Protein AF-A0AAP6HEE4-F1 (afdb_monomer_lite)

Radius of gyration: 13.55 Å; chains: 1; bounding box: 32×20×33 Å

Sequence (91 aa):
MNKILNILAFDTLYGGLNWGDRLILHGYLSGRGQDFPPTERILKVGACIHRNKWQAPAMKYMKDDVVLYVEDAETQQYLRIDEYVRKYPTH

Organism: Riemerella anatipestifer (NCBI:txid34085)

Secondary structure (DSSP, 8-state):
--HHHHHHHHHHHH----HHHHHHHHHHHTT-GGGSPPPHHHHHHHHHHHHTT--PPPEEE-TTS-EEEEE-TTT--EEEHHHHHHHSS--

pLDDT: mean 87.51, std 8.5, range [55.0, 95.38]

Foldseek 3Di:
DDLLVQLVLCCLQQNQDDPVQNVLSVCVVVVNNPVPDHDPSSVVSSVLCVVVVNDRFDFDADPVRRTQWGQDPVPRDTDGSVRVCVVPVDD

Structure (mmCIF, N/CA/C/O backbone):
data_AF-A0AAP6HEE4-F1
#
_entry.id   AF-A0AAP6HEE4-F1
#
loop_
_atom_site.group_PDB
_atom_site.id
_atom_site.type_symbol
_atom_site.label_atom_id
_atom_site.label_alt_id
_atom_site.label_comp_id
_atom_site.label_asym_id
_atom_site.label_entity_id
_atom_site.label_seq_id
_atom_site.pdbx_PDB_ins_code
_atom_site.Cartn_x
_atom_site.Cartn_y
_atom_site.Cartn_z
_atom_site.occupancy
_atom_site.B_iso_or_equiv
_atom_site.auth_seq_id
_atom_site.auth_comp_id
_atom_site.auth_asym_id
_atom_site.auth_atom_id
_atom_site.pdbx_PDB_model_num
ATOM 1 N N . MET A 1 1 ? 2.057 14.099 1.696 1.00 57.53 1 MET A N 1
ATOM 2 C CA . MET A 1 1 ? 2.677 12.755 1.670 1.00 57.53 1 MET A CA 1
ATOM 3 C C . MET A 1 1 ? 3.347 12.517 0.321 1.00 57.53 1 MET A C 1
ATOM 5 O O . MET A 1 1 ? 2.851 13.032 -0.676 1.00 57.53 1 MET A O 1
ATOM 9 N N . ASN A 1 2 ? 4.473 11.798 0.272 1.00 82.12 2 ASN A N 1
ATOM 10 C CA . ASN A 1 2 ? 5.165 11.471 -0.982 1.00 82.12 2 ASN A CA 1
ATOM 11 C C . ASN A 1 2 ? 4.279 10.543 -1.843 1.00 82.12 2 ASN A C 1
ATOM 13 O O . ASN A 1 2 ? 3.790 9.534 -1.339 1.00 82.12 2 ASN A O 1
ATOM 17 N N . LYS A 1 3 ? 4.076 10.869 -3.131 1.00 86.81 3 LYS A N 1
ATOM 18 C CA . LYS A 1 3 ? 3.234 10.088 -4.063 1.00 86.81 3 LYS A CA 1
ATOM 19 C C . LYS A 1 3 ? 3.626 8.607 -4.116 1.00 86.81 3 LYS A C 1
ATOM 21 O O . LYS A 1 3 ? 2.751 7.754 -4.206 1.00 86.81 3 LYS A O 1
ATOM 26 N N . ILE A 1 4 ? 4.920 8.305 -4.023 1.00 90.94 4 ILE A N 1
ATOM 27 C CA . ILE A 1 4 ? 5.431 6.929 -4.047 1.00 90.94 4 ILE A CA 1
ATOM 28 C C . ILE A 1 4 ? 5.045 6.177 -2.770 1.00 90.94 4 ILE A C 1
ATOM 30 O O . ILE A 1 4 ? 4.599 5.037 -2.846 1.00 90.94 4 ILE A O 1
ATOM 34 N N . LEU A 1 5 ? 5.141 6.832 -1.607 1.00 89.69 5 LEU A N 1
ATOM 35 C CA . LEU A 1 5 ? 4.713 6.242 -0.335 1.00 89.69 5 LEU A CA 1
ATOM 36 C C . LEU A 1 5 ? 3.201 5.978 -0.314 1.00 89.69 5 LEU A C 1
ATOM 38 O O . LEU A 1 5 ? 2.788 4.950 0.206 1.00 89.69 5 LEU A O 1
ATOM 42 N N . ASN A 1 6 ? 2.384 6.838 -0.939 1.00 91.06 6 ASN A N 1
ATOM 43 C CA . ASN A 1 6 ? 0.950 6.563 -1.112 1.00 91.06 6 ASN A CA 1
ATOM 44 C C . ASN A 1 6 ? 0.709 5.299 -1.945 1.00 91.06 6 ASN A C 1
ATOM 46 O O . ASN A 1 6 ? -0.127 4.483 -1.579 1.00 91.06 6 ASN A O 1
ATOM 50 N N . ILE A 1 7 ? 1.429 5.133 -3.057 1.00 93.62 7 ILE A N 1
ATOM 51 C C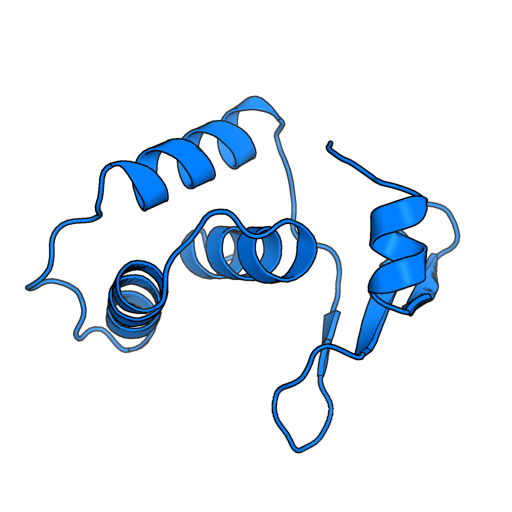A . ILE A 1 7 ? 1.282 3.955 -3.921 1.00 93.62 7 ILE A CA 1
ATOM 52 C C . ILE A 1 7 ? 1.686 2.679 -3.169 1.00 93.62 7 ILE A C 1
ATOM 54 O O . ILE A 1 7 ? 0.961 1.690 -3.226 1.00 93.62 7 ILE A O 1
ATOM 58 N N . LEU A 1 8 ? 2.801 2.712 -2.434 1.00 92.38 8 LEU A N 1
ATOM 59 C CA . LEU A 1 8 ? 3.254 1.575 -1.629 1.00 92.38 8 LEU A CA 1
ATOM 60 C C . LEU A 1 8 ? 2.274 1.243 -0.498 1.00 92.38 8 LEU A C 1
ATOM 62 O O . LEU A 1 8 ? 1.966 0.079 -0.286 1.00 92.38 8 LEU A O 1
ATOM 66 N N . ALA A 1 9 ? 1.737 2.247 0.197 1.00 91.62 9 ALA A N 1
ATOM 67 C CA . ALA A 1 9 ? 0.747 2.019 1.245 1.00 91.62 9 ALA A CA 1
ATOM 68 C C . ALA A 1 9 ? -0.560 1.429 0.693 1.00 91.62 9 ALA A C 1
ATOM 70 O O . ALA A 1 9 ? -1.138 0.538 1.312 1.00 91.62 9 ALA A O 1
ATOM 71 N N . PHE A 1 10 ? -1.005 1.889 -0.481 1.00 92.94 10 PHE A N 1
ATOM 72 C CA . PHE A 1 10 ? -2.170 1.323 -1.161 1.00 92.94 10 PHE A CA 1
ATOM 73 C C . PHE A 1 10 ? -1.942 -0.150 -1.520 1.00 92.94 10 PHE A C 1
ATOM 75 O O . PHE A 1 10 ? -2.791 -0.988 -1.229 1.00 92.94 10 PHE A O 1
ATOM 82 N N . ASP A 1 11 ? -0.779 -0.480 -2.090 1.00 92.75 11 ASP A N 1
ATOM 83 C CA . ASP A 1 11 ? -0.415 -1.865 -2.409 1.00 92.75 11 ASP A CA 1
ATOM 84 C C . ASP A 1 11 ? -0.308 -2.753 -1.162 1.00 92.75 11 ASP A C 1
ATOM 86 O O . ASP A 1 11 ? -0.711 -3.911 -1.194 1.00 92.75 11 ASP A O 1
ATOM 90 N N . THR A 1 12 ? 0.168 -2.225 -0.035 1.00 90.50 12 THR A N 1
ATOM 91 C CA . THR A 1 12 ? 0.198 -2.983 1.222 1.00 90.50 12 THR A CA 1
ATOM 92 C C . THR A 1 12 ? -1.203 -3.371 1.703 1.00 90.50 12 THR A C 1
ATOM 94 O O . THR A 1 12 ? -1.377 -4.459 2.246 1.00 90.50 12 THR A O 1
ATOM 97 N N . LEU A 1 13 ? -2.200 -2.503 1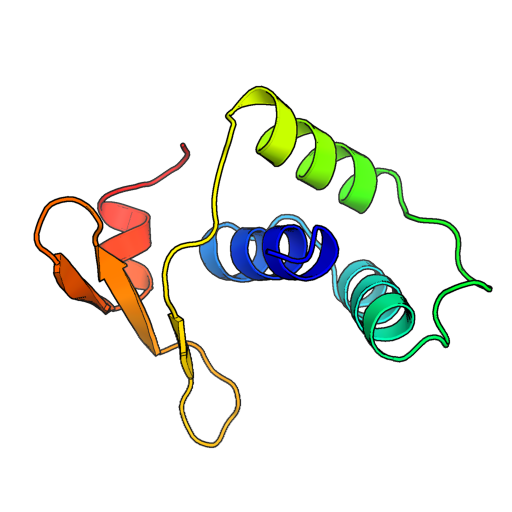.512 1.00 90.75 13 LEU A N 1
ATOM 98 C CA . LEU A 1 13 ? -3.572 -2.739 1.974 1.00 90.75 13 LEU A 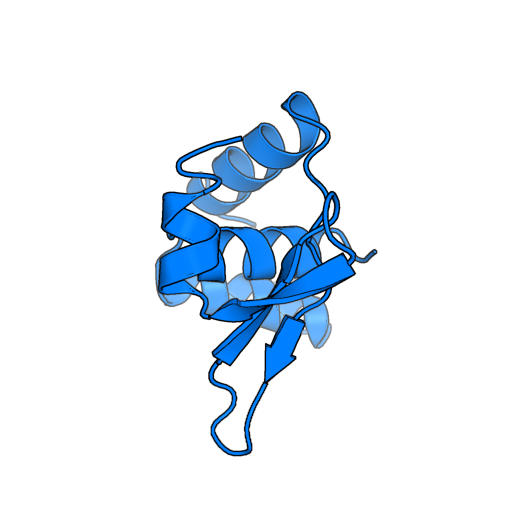CA 1
ATOM 99 C C . LEU A 1 13 ? -4.394 -3.584 0.996 1.00 90.75 13 LEU A C 1
ATOM 101 O O . LEU A 1 13 ? -5.134 -4.469 1.417 1.00 90.75 13 LEU A O 1
ATOM 105 N N . TYR A 1 14 ? -4.274 -3.309 -0.300 1.00 90.38 14 TYR A N 1
ATOM 106 C CA . TYR A 1 14 ? -5.185 -3.843 -1.319 1.00 90.38 14 TYR A CA 1
ATOM 107 C C . TYR A 1 14 ? -4.479 -4.679 -2.388 1.00 90.38 14 TYR A C 1
ATOM 109 O O . TYR A 1 14 ? -5.128 -5.263 -3.258 1.00 90.38 14 TYR A O 1
ATOM 117 N N . GLY A 1 15 ? -3.150 -4.752 -2.335 1.00 88.94 15 GLY A N 1
ATOM 118 C CA . GLY A 1 15 ? -2.337 -5.342 -3.384 1.00 88.94 15 GLY A CA 1
ATOM 119 C C . GLY A 1 15 ? -2.397 -4.539 -4.681 1.00 88.94 15 GLY A C 1
ATOM 120 O O . GLY A 1 15 ? -2.785 -3.370 -4.733 1.00 88.94 15 GLY A O 1
ATOM 121 N N . GLY A 1 16 ? -2.029 -5.208 -5.768 1.00 87.12 16 GLY A N 1
ATOM 122 C CA . GLY A 1 16 ? -2.091 -4.635 -7.105 1.00 87.12 16 GLY A CA 1
ATOM 123 C C . GLY A 1 16 ? -0.745 -4.202 -7.663 1.00 87.12 16 GLY A C 1
ATOM 124 O O . GLY A 1 16 ? -0.736 -3.706 -8.780 1.00 87.12 16 GLY A O 1
ATOM 125 N N . LEU A 1 17 ? 0.370 -4.430 -6.969 1.00 94.69 17 LEU A N 1
ATOM 126 C CA . LEU A 1 17 ? 1.728 -4.375 -7.511 1.00 94.69 17 LEU A CA 1
ATOM 127 C C . LEU A 1 17 ? 2.422 -5.734 -7.381 1.00 94.69 17 LEU A C 1
ATOM 129 O O . LEU A 1 17 ? 2.147 -6.515 -6.470 1.00 94.69 17 LEU A O 1
ATOM 133 N N . ASN A 1 18 ? 3.346 -6.026 -8.298 1.00 94.25 18 ASN A N 1
ATOM 134 C CA . ASN A 1 18 ? 4.236 -7.178 -8.164 1.00 94.25 18 ASN A CA 1
ATOM 135 C C . ASN A 1 18 ? 5.581 -6.774 -7.531 1.00 94.25 18 ASN A C 1
ATOM 137 O O . ASN A 1 18 ? 5.860 -5.598 -7.301 1.00 94.25 18 ASN A O 1
ATOM 141 N N . TRP A 1 19 ? 6.440 -7.759 -7.257 1.00 93.19 19 TRP A N 1
ATOM 142 C CA . TRP A 1 19 ? 7.754 -7.506 -6.655 1.00 93.19 19 TRP A CA 1
ATOM 143 C C . TRP A 1 19 ? 8.623 -6.528 -7.470 1.00 93.19 19 TRP A C 1
ATOM 145 O O . TRP A 1 19 ? 9.267 -5.658 -6.889 1.00 93.19 19 TRP A O 1
ATOM 155 N N . GLY A 1 20 ? 8.599 -6.618 -8.804 1.00 92.88 20 GLY A N 1
ATOM 156 C CA . GLY A 1 20 ? 9.353 -5.712 -9.676 1.00 92.88 20 GLY A CA 1
ATOM 157 C C . GLY A 1 20 ? 8.849 -4.268 -9.611 1.00 92.88 20 GLY A C 1
ATOM 158 O O . GLY A 1 20 ? 9.649 -3.341 -9.521 1.00 92.88 20 GLY A O 1
ATOM 159 N N . ASP A 1 21 ? 7.531 -4.070 -9.569 1.00 94.56 21 ASP A N 1
ATOM 160 C CA . ASP A 1 21 ? 6.927 -2.746 -9.394 1.00 94.56 21 ASP A CA 1
ATOM 161 C C . ASP A 1 21 ? 7.345 -2.117 -8.054 1.00 94.56 21 ASP A C 1
ATOM 163 O O . ASP A 1 21 ? 7.729 -0.947 -8.001 1.00 94.56 21 ASP A O 1
ATOM 167 N N . ARG A 1 22 ? 7.322 -2.909 -6.970 1.00 93.44 22 ARG A N 1
ATOM 168 C CA . ARG A 1 22 ? 7.780 -2.476 -5.640 1.00 93.44 22 ARG A CA 1
ATOM 169 C C . ARG A 1 22 ? 9.247 -2.063 -5.676 1.00 93.44 22 ARG A C 1
ATOM 171 O O . ARG A 1 22 ? 9.593 -1.008 -5.148 1.00 93.44 22 ARG A O 1
ATOM 178 N N . LEU A 1 23 ? 10.099 -2.850 -6.336 1.00 92.00 23 LEU A N 1
ATOM 179 C CA . LEU A 1 23 ? 11.524 -2.551 -6.465 1.00 92.00 23 LEU A CA 1
ATOM 180 C C . LEU A 1 23 ? 11.765 -1.212 -7.180 1.00 92.00 23 LEU A C 1
ATOM 182 O O . LEU A 1 23 ? 12.568 -0.413 -6.703 1.00 92.00 23 LEU A O 1
ATOM 186 N N . ILE A 1 24 ? 11.032 -0.930 -8.263 1.00 93.44 24 ILE A N 1
ATOM 187 C CA . ILE A 1 24 ? 11.108 0.354 -8.984 1.00 93.44 24 ILE A CA 1
ATOM 188 C C . ILE A 1 24 ? 10.715 1.519 -8.063 1.00 93.44 24 ILE A C 1
ATOM 190 O O . ILE A 1 24 ? 11.437 2.514 -7.976 1.00 93.44 24 ILE A O 1
ATOM 194 N N . LEU A 1 25 ? 9.610 1.386 -7.321 1.00 93.50 25 LEU A N 1
ATOM 195 C CA . LEU A 1 25 ? 9.136 2.417 -6.390 1.00 93.50 25 LEU A CA 1
ATOM 196 C C . LEU A 1 25 ? 10.129 2.680 -5.247 1.00 93.50 25 LEU A C 1
ATOM 198 O O . LEU A 1 25 ? 10.433 3.838 -4.952 1.00 93.50 25 LEU A O 1
ATOM 202 N N . HIS A 1 26 ? 10.691 1.634 -4.637 1.00 91.50 26 HIS A N 1
ATOM 203 C CA . HIS A 1 26 ? 11.768 1.779 -3.650 1.00 91.50 26 HIS A CA 1
ATOM 204 C C . HIS A 1 26 ? 13.045 2.377 -4.268 1.00 91.50 26 HIS A C 1
ATOM 206 O O . HIS A 1 26 ? 13.733 3.183 -3.633 1.00 91.50 26 HIS A O 1
ATOM 212 N N . GLY A 1 27 ? 13.332 2.061 -5.532 1.00 92.25 27 GLY A N 1
ATOM 213 C CA . GLY A 1 27 ? 14.365 2.720 -6.324 1.00 92.25 27 GLY A CA 1
ATOM 214 C C . GLY A 1 27 ? 14.143 4.230 -6.395 1.00 92.25 27 GLY A C 1
ATOM 215 O O . GLY A 1 27 ? 15.059 5.002 -6.111 1.00 92.25 27 GLY A O 1
ATOM 216 N N . TYR A 1 28 ? 12.925 4.684 -6.701 1.00 91.69 28 TYR A N 1
ATOM 217 C CA . TYR A 1 28 ? 12.620 6.117 -6.731 1.00 91.69 28 TYR A CA 1
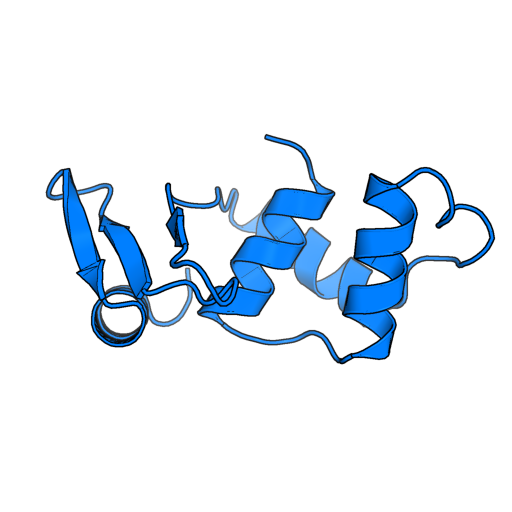ATOM 218 C C . TYR A 1 28 ? 12.789 6.787 -5.363 1.00 91.69 28 TYR A C 1
ATOM 220 O O . TYR A 1 28 ? 13.318 7.895 -5.302 1.00 91.69 28 TYR A O 1
ATOM 228 N N . LEU A 1 29 ? 12.403 6.122 -4.266 1.00 90.06 29 LEU A N 1
ATOM 229 C CA . LEU A 1 29 ? 12.606 6.649 -2.907 1.00 90.06 29 LEU A CA 1
ATOM 230 C C . LEU A 1 29 ? 14.087 6.814 -2.548 1.00 90.06 29 LEU A C 1
ATOM 232 O O . LEU A 1 29 ? 14.445 7.766 -1.861 1.00 90.06 29 LEU A O 1
ATOM 236 N N . SER A 1 30 ? 14.943 5.907 -3.021 1.00 88.81 30 SER A N 1
ATOM 237 C CA . SER A 1 30 ? 16.394 5.945 -2.788 1.00 88.81 30 SER A CA 1
ATOM 238 C C . SER A 1 30 ? 17.164 6.801 -3.804 1.00 88.81 30 SER A C 1
ATOM 240 O O . SER A 1 30 ? 18.391 6.863 -3.746 1.00 88.81 30 SER A O 1
ATOM 242 N N . GLY A 1 31 ? 16.468 7.442 -4.751 1.00 86.19 31 GLY A N 1
ATOM 243 C CA . GLY A 1 31 ? 17.070 8.241 -5.823 1.00 86.19 31 GLY A CA 1
ATOM 244 C C . GLY A 1 31 ? 17.711 7.423 -6.952 1.00 86.19 31 GLY A C 1
ATOM 245 O O . GLY A 1 31 ? 18.228 8.008 -7.897 1.00 86.19 31 GLY A O 1
ATOM 246 N N . ARG A 1 32 ? 17.654 6.087 -6.888 1.00 81.12 32 ARG A N 1
ATOM 247 C CA . ARG A 1 32 ? 18.249 5.154 -7.867 1.00 81.12 32 ARG A CA 1
ATOM 248 C C . ARG A 1 32 ? 17.263 4.631 -8.912 1.00 81.12 32 ARG A C 1
ATOM 250 O O . ARG A 1 32 ? 17.637 3.869 -9.789 1.00 81.12 32 ARG A O 1
ATOM 257 N N . GLY A 1 33 ? 15.988 4.991 -8.806 1.00 67.88 33 GLY A N 1
ATOM 258 C CA . GLY A 1 33 ? 14.939 4.457 -9.675 1.00 67.88 33 GLY A CA 1
ATOM 259 C C . GLY A 1 33 ? 14.845 5.132 -11.040 1.00 67.88 33 GLY A C 1
ATOM 260 O O . GLY A 1 33 ? 14.093 4.648 -11.871 1.00 67.88 33 GLY A O 1
ATOM 261 N N . GLN A 1 34 ? 15.572 6.230 -11.284 1.00 74.38 34 GLN A N 1
ATOM 262 C CA . GLN A 1 34 ? 15.432 7.040 -12.506 1.00 74.38 34 GLN A CA 1
ATOM 263 C C . GLN A 1 34 ? 15.718 6.256 -13.796 1.00 74.38 34 GLN A C 1
ATOM 265 O O . GLN A 1 34 ? 15.164 6.588 -14.840 1.00 74.38 34 GLN A O 1
ATOM 270 N N . ASP A 1 35 ? 16.504 5.183 -13.698 1.00 76.75 35 ASP A N 1
ATOM 271 C CA . ASP A 1 35 ? 16.853 4.308 -14.820 1.00 76.75 35 ASP A CA 1
ATOM 272 C C . ASP A 1 35 ? 15.712 3.361 -15.231 1.00 76.75 35 ASP A C 1
ATOM 274 O O . ASP A 1 35 ? 15.751 2.759 -16.304 1.00 76.75 35 ASP A O 1
ATOM 278 N N . PHE A 1 36 ? 14.676 3.231 -14.399 1.00 81.31 36 PHE A N 1
ATOM 279 C CA . PHE A 1 36 ? 13.535 2.362 -14.655 1.00 81.31 36 PHE A CA 1
ATOM 280 C C . PHE A 1 36 ? 12.272 3.204 -14.839 1.00 81.31 36 PHE A C 1
ATOM 282 O O . PHE A 1 36 ? 11.839 3.868 -13.894 1.00 81.31 36 PHE A O 1
ATOM 289 N N . PRO A 1 37 ? 11.637 3.197 -16.023 1.00 87.69 37 PRO A N 1
ATOM 290 C CA . PRO A 1 37 ? 10.357 3.865 -16.201 1.00 87.69 37 PRO A CA 1
ATOM 291 C C . PRO A 1 37 ? 9.261 3.172 -15.371 1.00 87.69 37 PRO A C 1
ATOM 293 O O . PRO A 1 37 ? 9.323 1.957 -15.150 1.00 87.69 37 PRO A O 1
ATOM 296 N N . PRO A 1 38 ? 8.232 3.912 -14.921 1.00 90.06 38 PRO A N 1
ATOM 297 C CA . PRO A 1 38 ? 7.135 3.319 -14.174 1.00 90.06 38 PRO A CA 1
ATOM 298 C C . PRO A 1 38 ? 6.349 2.369 -15.081 1.00 90.06 38 PRO A C 1
ATOM 300 O O . PRO A 1 38 ? 6.048 2.686 -16.232 1.00 90.06 38 PRO A O 1
ATOM 303 N N . THR A 1 39 ? 5.987 1.204 -14.552 1.00 94.31 39 THR A N 1
ATOM 304 C CA . THR A 1 39 ? 5.176 0.228 -15.284 1.00 94.31 39 THR A CA 1
ATOM 305 C C . THR A 1 39 ? 3.730 0.703 -15.421 1.00 94.31 39 THR A C 1
ATOM 307 O O . THR A 1 39 ? 3.240 1.518 -14.635 1.00 94.31 39 THR A O 1
ATOM 310 N N . GLU A 1 40 ? 2.989 0.134 -16.375 1.00 94.94 40 GLU A N 1
ATOM 311 C CA . GLU A 1 40 ? 1.555 0.415 -16.529 1.00 94.94 40 GLU A CA 1
ATOM 312 C C . GLU A 1 40 ? 0.765 0.128 -15.237 1.00 94.94 40 GLU A C 1
ATOM 314 O O . GLU A 1 40 ? -0.208 0.816 -14.930 1.00 94.94 40 GLU A O 1
ATOM 319 N N . ARG A 1 41 ? 1.201 -0.856 -14.438 1.00 95.06 41 ARG A N 1
ATOM 320 C CA . ARG A 1 41 ? 0.559 -1.210 -13.168 1.00 95.06 41 ARG A CA 1
ATOM 321 C C . ARG A 1 41 ? 0.736 -0.108 -12.123 1.00 95.06 41 ARG A C 1
ATOM 323 O O . ARG A 1 41 ? -0.253 0.320 -11.531 1.00 95.06 41 ARG A O 1
ATOM 330 N N . ILE A 1 42 ? 1.954 0.424 -11.984 1.00 95.38 42 ILE A N 1
ATOM 331 C CA . ILE A 1 42 ? 2.240 1.590 -11.133 1.00 95.38 42 ILE A CA 1
ATOM 332 C C . ILE A 1 42 ? 1.381 2.786 -11.560 1.00 95.38 42 ILE A C 1
ATOM 334 O O . ILE A 1 42 ? 0.773 3.447 -10.716 1.00 95.38 42 ILE A O 1
ATOM 338 N N . LEU A 1 43 ? 1.286 3.042 -12.868 1.00 94.94 43 LEU A N 1
ATOM 339 C CA . LEU A 1 43 ? 0.486 4.145 -13.404 1.00 94.94 43 LEU A CA 1
ATOM 340 C C . LEU A 1 43 ? -1.011 3.966 -13.115 1.00 94.94 43 LEU A C 1
ATOM 342 O O . LEU A 1 43 ? -1.670 4.921 -12.705 1.00 94.94 43 LEU A O 1
ATOM 346 N N . LYS A 1 44 ? -1.551 2.750 -13.269 1.00 94.06 44 LYS A N 1
ATOM 347 C CA . LYS A 1 44 ? -2.956 2.432 -12.962 1.00 94.06 44 LYS A CA 1
ATOM 348 C C . LYS A 1 44 ? -3.279 2.616 -11.481 1.00 94.06 44 LYS A C 1
ATOM 350 O O . LYS A 1 44 ? -4.285 3.254 -11.167 1.00 94.06 44 LYS A O 1
ATOM 355 N N . VAL A 1 45 ? -2.425 2.118 -10.585 1.00 93.38 45 VAL A N 1
ATOM 356 C CA . VAL A 1 45 ? -2.590 2.308 -9.133 1.00 93.38 45 VAL A CA 1
ATOM 357 C C . VAL A 1 45 ? -2.509 3.795 -8.778 1.00 93.38 45 VAL A C 1
ATOM 359 O O . VAL A 1 45 ? -3.398 4.319 -8.109 1.00 93.38 45 VAL A O 1
ATOM 362 N N . GLY A 1 46 ? -1.516 4.516 -9.306 1.00 93.62 46 GLY A N 1
ATOM 363 C CA . GLY A 1 46 ? -1.384 5.960 -9.100 1.00 93.62 46 GLY A CA 1
ATOM 364 C C . GLY A 1 46 ? -2.598 6.757 -9.596 1.00 93.62 46 GLY A C 1
ATOM 365 O O . GLY A 1 46 ? -3.074 7.658 -8.904 1.00 93.62 46 GLY A O 1
ATOM 366 N N . ALA A 1 47 ? -3.148 6.401 -10.759 1.00 92.38 47 ALA A N 1
ATOM 367 C CA . ALA A 1 47 ? -4.360 7.015 -11.298 1.00 92.38 47 ALA A CA 1
ATOM 368 C C . ALA A 1 47 ? -5.612 6.683 -10.468 1.00 92.38 47 ALA A C 1
ATOM 370 O O . ALA A 1 47 ? -6.502 7.525 -10.351 1.00 92.38 47 ALA A O 1
ATOM 371 N N . CYS A 1 48 ? -5.700 5.481 -9.891 1.00 91.31 48 CYS A N 1
ATOM 372 C CA . CYS A 1 48 ? -6.764 5.102 -8.958 1.00 91.31 48 CYS A CA 1
ATOM 373 C C . CYS A 1 48 ? -6.742 6.000 -7.713 1.00 91.31 48 CYS A C 1
ATOM 375 O O . CYS A 1 48 ? -7.711 6.710 -7.445 1.00 91.31 48 CYS A O 1
ATOM 377 N N . ILE A 1 49 ? -5.584 6.074 -7.047 1.00 92.50 49 ILE A N 1
ATOM 378 C CA . ILE A 1 49 ? -5.364 6.911 -5.861 1.00 92.50 49 I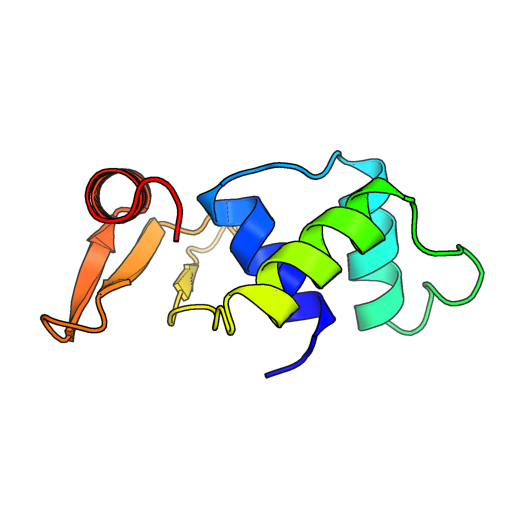LE A CA 1
ATOM 379 C C . ILE A 1 49 ? -5.715 8.372 -6.148 1.00 92.50 49 ILE A C 1
ATOM 381 O O . ILE A 1 49 ? -6.411 9.016 -5.363 1.00 92.50 49 ILE A O 1
ATOM 385 N N . HIS A 1 50 ? -5.255 8.905 -7.284 1.00 92.25 50 HIS A N 1
ATOM 386 C CA . HIS A 1 50 ? -5.512 10.294 -7.647 1.00 92.25 50 HIS A CA 1
ATOM 387 C C . HIS A 1 50 ? -7.002 10.576 -7.882 1.00 92.25 50 HIS A C 1
ATOM 389 O O . HIS A 1 50 ? -7.523 11.551 -7.341 1.00 92.25 50 HIS A O 1
ATOM 395 N N . ARG A 1 51 ? -7.692 9.722 -8.652 1.00 92.44 51 ARG A N 1
ATOM 396 C CA . ARG A 1 51 ? -9.123 9.893 -8.961 1.00 92.44 51 ARG A CA 1
ATOM 397 C C . ARG A 1 51 ? -9.995 9.819 -7.712 1.00 92.44 51 ARG A C 1
ATOM 399 O O . ARG A 1 51 ? -10.881 10.654 -7.556 1.00 92.44 51 ARG A O 1
ATOM 406 N N . ASN A 1 52 ? -9.693 8.891 -6.810 1.00 89.19 52 ASN A N 1
ATOM 407 C CA . ASN A 1 52 ? -10.466 8.695 -5.583 1.00 89.19 52 ASN A CA 1
ATOM 408 C C . ASN A 1 52 ? -10.034 9.635 -4.449 1.00 89.19 52 ASN A C 1
ATOM 410 O O . ASN A 1 52 ? -10.584 9.572 -3.355 1.00 89.19 52 ASN A O 1
ATOM 414 N N . LYS A 1 53 ? -9.048 10.517 -4.692 1.00 89.69 53 LYS A N 1
ATOM 415 C CA . LYS A 1 53 ? -8.423 11.369 -3.666 1.00 89.69 53 LYS A CA 1
ATOM 416 C C . LYS A 1 53 ? -7.968 10.560 -2.446 1.00 89.69 53 LYS A C 1
ATOM 418 O O . LYS A 1 53 ? -7.997 11.059 -1.321 1.00 89.69 53 LYS A O 1
ATOM 423 N N . TRP A 1 54 ? -7.544 9.321 -2.680 1.00 90.00 54 TRP A N 1
ATOM 424 C CA . TRP A 1 54 ? -7.148 8.413 -1.621 1.00 90.00 54 TRP A CA 1
ATOM 425 C C . TRP A 1 54 ? -5.888 8.938 -0.930 1.00 90.00 54 TRP A C 1
ATOM 427 O O . TRP A 1 54 ? -4.922 9.370 -1.573 1.00 90.00 54 TRP A O 1
ATOM 437 N N . GLN A 1 55 ? -5.902 8.907 0.396 1.00 87.69 55 GLN A N 1
ATOM 438 C CA . GLN A 1 55 ? -4.772 9.282 1.232 1.00 87.69 55 GLN A CA 1
ATOM 439 C C . GLN A 1 55 ? -4.404 8.088 2.090 1.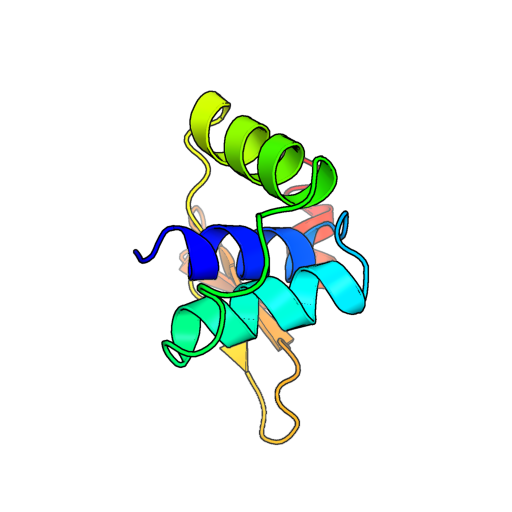00 87.69 55 GLN A C 1
ATOM 441 O O . GLN A 1 55 ? -5.295 7.427 2.622 1.00 87.69 55 GLN A O 1
ATOM 446 N N . ALA A 1 56 ? -3.105 7.809 2.223 1.00 88.44 56 ALA A N 1
ATOM 447 C CA . ALA A 1 56 ? -2.730 6.696 3.071 1.00 88.44 56 ALA A CA 1
ATOM 448 C C . ALA A 1 56 ? -3.040 7.018 4.540 1.00 88.44 56 ALA A C 1
ATOM 450 O O . ALA A 1 56 ? -2.735 8.126 4.995 1.00 88.44 56 ALA A O 1
ATOM 451 N N . PRO A 1 57 ? -3.631 6.066 5.274 1.00 89.62 57 PRO A N 1
ATOM 452 C CA . PRO A 1 57 ? -3.803 6.184 6.714 1.00 89.62 57 PRO A CA 1
ATOM 453 C C . PRO A 1 57 ? -2.446 6.119 7.428 1.00 89.62 57 PRO A C 1
ATOM 455 O O . PRO A 1 57 ? -1.441 5.693 6.849 1.00 89.62 57 PRO A O 1
ATOM 458 N N . ALA A 1 58 ? -2.405 6.507 8.703 1.00 90.44 58 ALA A N 1
ATOM 459 C CA . ALA A 1 58 ? -1.225 6.267 9.523 1.00 90.44 58 ALA A CA 1
ATOM 460 C C . ALA A 1 58 ? -1.046 4.756 9.749 1.00 90.44 58 ALA A C 1
ATOM 462 O O . ALA A 1 58 ? -1.998 4.040 10.060 1.00 90.44 58 ALA A O 1
ATOM 463 N N . MET A 1 59 ? 0.183 4.264 9.588 1.00 89.75 59 MET A N 1
ATOM 464 C CA . MET A 1 59 ? 0.511 2.837 9.663 1.00 89.75 59 MET A CA 1
ATOM 465 C C . MET A 1 59 ? 1.592 2.600 10.719 1.00 89.75 59 MET A C 1
ATOM 467 O O . MET A 1 59 ? 2.569 3.349 10.789 1.00 89.75 59 MET A O 1
ATOM 471 N N . LYS A 1 60 ? 1.443 1.540 11.520 1.00 88.19 60 LYS A N 1
ATOM 472 C CA . LYS A 1 60 ? 2.452 1.084 12.488 1.00 88.19 60 LYS A CA 1
ATOM 473 C C . LYS A 1 60 ? 3.068 -0.235 12.032 1.00 88.19 60 LYS A C 1
ATOM 475 O O . LYS A 1 60 ? 2.375 -1.247 11.892 1.00 88.19 60 LYS A O 1
ATOM 480 N N . TYR A 1 61 ? 4.383 -0.195 11.854 1.00 80.62 61 TYR A N 1
ATOM 481 C CA . TYR A 1 61 ? 5.224 -1.321 11.464 1.00 80.62 61 TYR A CA 1
ATOM 482 C C . TYR A 1 61 ? 5.908 -1.918 12.701 1.00 80.62 61 TYR A C 1
ATOM 484 O O . TYR A 1 61 ? 6.274 -1.187 13.625 1.00 80.62 61 TYR A O 1
ATOM 492 N N . MET A 1 62 ? 6.073 -3.240 12.732 1.00 80.81 62 MET A N 1
ATOM 493 C CA . MET A 1 62 ? 6.907 -3.929 13.730 1.00 80.81 62 MET A CA 1
ATOM 494 C C . MET A 1 62 ? 8.329 -4.143 13.200 1.00 80.81 62 MET A C 1
ATOM 496 O O . MET A 1 62 ? 8.608 -3.848 12.044 1.00 80.81 62 MET A O 1
ATOM 500 N N . LYS A 1 63 ? 9.222 -4.674 14.048 1.00 66.56 63 LYS A N 1
ATOM 501 C CA . LYS A 1 63 ? 10.653 -4.900 13.758 1.00 66.56 63 LYS A CA 1
ATOM 502 C C . LYS A 1 63 ? 10.959 -5.636 12.444 1.00 66.56 63 LYS A C 1
ATOM 504 O O . LYS A 1 63 ? 12.060 -5.462 11.940 1.00 66.56 63 LYS A O 1
ATOM 509 N N . ASP A 1 64 ? 10.014 -6.403 11.908 1.00 69.25 64 ASP A N 1
ATOM 510 C CA . ASP A 1 64 ? 10.170 -7.157 10.657 1.00 69.25 64 ASP A CA 1
ATOM 511 C C . ASP A 1 64 ? 9.580 -6.424 9.431 1.00 69.25 64 ASP A C 1
ATOM 513 O O . ASP A 1 64 ? 9.236 -7.060 8.440 1.00 69.25 64 ASP A O 1
ATOM 517 N N . ASP A 1 65 ? 9.390 -5.100 9.510 1.00 61.97 65 ASP A N 1
ATOM 518 C CA . ASP A 1 65 ? 8.815 -4.243 8.455 1.00 61.97 65 ASP A CA 1
ATOM 519 C C . ASP A 1 65 ? 7.404 -4.656 7.986 1.00 61.97 65 ASP A C 1
ATOM 521 O O . ASP A 1 65 ? 6.912 -4.228 6.940 1.00 61.97 65 ASP A O 1
ATOM 525 N N . VAL A 1 66 ? 6.699 -5.450 8.797 1.00 70.69 66 VAL A N 1
ATOM 526 C CA . VAL A 1 66 ? 5.304 -5.833 8.560 1.00 70.69 66 VAL A CA 1
ATOM 527 C C . VAL A 1 66 ? 4.372 -4.810 9.207 1.00 70.69 66 VAL A C 1
ATOM 529 O O . VAL A 1 66 ? 4.474 -4.524 10.406 1.00 70.69 66 VAL A O 1
ATOM 532 N N . VAL A 1 67 ? 3.433 -4.276 8.421 1.00 77.81 67 VAL A N 1
ATOM 533 C CA . VAL A 1 67 ? 2.313 -3.476 8.938 1.00 77.81 67 VAL A CA 1
ATOM 534 C C . VAL A 1 67 ? 1.430 -4.369 9.792 1.00 77.81 67 VAL A C 1
ATOM 536 O O . VAL A 1 67 ? 0.850 -5.328 9.287 1.00 77.81 67 VAL A O 1
ATOM 539 N N . LEU A 1 68 ? 1.273 -4.018 11.067 1.00 82.19 68 LEU A N 1
ATOM 540 C CA . LEU A 1 68 ? 0.287 -4.672 11.925 1.00 82.19 68 LEU A CA 1
ATOM 541 C C . LEU A 1 68 ? -0.970 -3.843 12.095 1.00 82.19 68 LEU A C 1
ATOM 543 O O . LEU A 1 68 ? -2.056 -4.415 12.126 1.00 82.19 68 LEU A O 1
ATOM 547 N N . TYR A 1 69 ? -0.817 -2.523 12.220 1.00 90.00 69 TYR A N 1
ATOM 548 C CA . TYR A 1 69 ? -1.921 -1.653 12.588 1.00 90.00 69 TYR A CA 1
ATOM 549 C C . TYR A 1 69 ? -2.044 -0.437 11.683 1.00 90.00 69 TYR A C 1
ATOM 551 O O . TYR A 1 69 ? -1.044 0.159 11.274 1.00 90.00 69 TYR A O 1
ATOM 559 N N . VAL A 1 70 ? -3.289 -0.054 11.437 1.00 90.75 70 VAL A N 1
ATOM 560 C CA . VAL A 1 70 ? -3.696 1.060 10.591 1.00 90.75 70 VAL A CA 1
ATOM 561 C C . VAL A 1 70 ? -4.661 1.932 11.383 1.00 90.75 70 VAL A C 1
ATOM 563 O O . VAL A 1 70 ? -5.572 1.417 12.029 1.00 90.75 70 VAL A O 1
ATOM 566 N N . GLU A 1 71 ? -4.443 3.240 11.377 1.00 92.25 71 GLU A N 1
ATOM 567 C CA . GLU A 1 71 ? -5.333 4.188 12.041 1.00 92.25 71 GLU A CA 1
ATOM 568 C C . GLU A 1 71 ? -6.631 4.356 11.244 1.00 92.25 71 GLU A C 1
ATOM 570 O O . GLU A 1 71 ? -6.623 4.701 10.062 1.00 92.25 71 GLU A O 1
ATOM 575 N N . ASP A 1 72 ? -7.752 4.103 11.907 1.00 90.50 72 ASP A N 1
ATOM 576 C CA . ASP A 1 72 ? -9.091 4.356 11.401 1.00 90.50 72 ASP A CA 1
ATOM 577 C C . ASP A 1 72 ? -9.432 5.840 11.558 1.00 90.50 72 ASP A C 1
ATOM 579 O O . ASP A 1 72 ? -9.521 6.358 12.672 1.00 90.50 72 ASP A O 1
ATOM 583 N N . ALA A 1 73 ? -9.659 6.525 10.438 1.00 84.44 73 ALA A N 1
ATOM 584 C CA . ALA A 1 73 ? -9.945 7.954 10.433 1.00 84.44 73 ALA A CA 1
ATOM 585 C C . ALA A 1 73 ? -11.244 8.313 11.179 1.00 84.44 73 ALA A C 1
ATOM 587 O O . ALA A 1 73 ? -11.332 9.403 11.744 1.00 84.44 73 ALA A O 1
ATOM 588 N N . GLU A 1 74 ? -12.235 7.416 11.212 1.00 87.69 74 GLU A N 1
ATOM 589 C CA . GLU A 1 74 ? -13.532 7.683 11.851 1.00 87.69 74 GLU A CA 1
ATOM 590 C C . GLU A 1 74 ? -13.471 7.569 13.373 1.00 87.69 74 GLU A C 1
ATOM 592 O O . GLU A 1 74 ? -14.047 8.390 14.085 1.00 87.69 74 GLU A O 1
ATOM 597 N N . THR A 1 75 ? -12.792 6.537 13.875 1.00 89.81 75 THR A N 1
ATOM 598 C CA . THR A 1 75 ? -12.772 6.214 15.310 1.00 89.81 75 THR A CA 1
ATOM 599 C C . THR A 1 75 ? -11.486 6.647 16.005 1.00 89.81 75 THR A C 1
ATOM 601 O O . THR A 1 75 ? -11.432 6.630 17.234 1.00 89.81 75 THR A O 1
ATOM 604 N N . GLN A 1 76 ? -10.460 7.034 15.237 1.00 88.94 76 GLN A N 1
ATOM 605 C CA . GLN A 1 76 ? -9.104 7.335 15.711 1.00 88.94 76 GLN A CA 1
ATOM 606 C C . GLN A 1 76 ? -8.454 6.143 16.445 1.00 88.94 76 GLN A C 1
ATOM 608 O O . GLN A 1 76 ? -7.553 6.310 17.270 1.00 88.94 76 GLN A O 1
ATOM 613 N N . GLN A 1 77 ? -8.923 4.921 16.169 1.00 91.12 77 GLN A N 1
ATOM 614 C CA . GLN A 1 77 ? -8.381 3.685 16.730 1.00 91.12 77 GLN A CA 1
ATOM 615 C C . GLN A 1 77 ? -7.400 3.024 15.765 1.00 91.12 77 GLN A C 1
ATOM 617 O O . GLN A 1 77 ? -7.493 3.169 14.551 1.00 91.12 77 GLN A O 1
ATOM 622 N N . TYR A 1 78 ? -6.469 2.247 16.313 1.00 91.25 78 TYR A N 1
ATOM 623 C CA . TYR A 1 78 ? -5.572 1.408 15.525 1.00 91.25 78 TYR A CA 1
ATOM 624 C C . TYR A 1 78 ? -6.209 0.035 15.321 1.00 91.25 78 TYR A C 1
ATOM 626 O O . TYR A 1 78 ? -6.345 -0.727 16.276 1.00 91.25 78 TYR A O 1
ATOM 634 N N . LEU A 1 79 ? -6.568 -0.278 14.081 1.00 92.06 79 LEU A N 1
ATOM 635 C CA . LEU A 1 79 ? -7.128 -1.566 13.678 1.00 92.06 79 LEU A CA 1
ATOM 636 C C . LEU A 1 79 ? -6.039 -2.464 13.115 1.00 92.06 79 LEU A C 1
ATOM 638 O O . LEU A 1 79 ? -5.083 -1.961 12.517 1.00 92.06 79 LEU A O 1
ATOM 642 N N . ARG A 1 80 ? -6.181 -3.785 13.254 1.00 91.94 80 ARG A N 1
ATOM 643 C CA . ARG A 1 80 ? -5.318 -4.698 12.498 1.00 91.94 80 ARG A CA 1
ATOM 644 C C . ARG A 1 80 ? -5.565 -4.536 11.003 1.00 91.94 80 ARG A C 1
ATOM 646 O O . ARG A 1 80 ? -6.655 -4.146 10.590 1.00 91.94 80 ARG A O 1
ATOM 653 N N . ILE A 1 81 ? -4.565 -4.836 10.178 1.00 90.19 81 ILE A N 1
ATOM 654 C CA . ILE A 1 81 ? -4.679 -4.645 8.724 1.00 90.19 81 ILE A CA 1
ATOM 655 C C . ILE A 1 81 ? -5.880 -5.390 8.117 1.00 90.19 81 ILE A C 1
ATOM 657 O O . ILE A 1 81 ? -6.596 -4.829 7.294 1.00 90.19 81 ILE A O 1
ATOM 661 N N . ASP A 1 82 ? -6.155 -6.615 8.562 1.00 90.31 82 ASP A N 1
ATOM 662 C CA . ASP A 1 82 ? -7.277 -7.426 8.089 1.00 90.31 82 ASP A CA 1
ATOM 663 C C . ASP A 1 82 ? -8.636 -6.860 8.527 1.00 90.31 82 ASP A C 1
ATOM 665 O O . ASP A 1 82 ? -9.602 -6.898 7.762 1.00 90.31 82 ASP A O 1
ATOM 669 N N . GLU A 1 83 ? -8.710 -6.290 9.729 1.00 92.25 83 GLU A N 1
ATOM 670 C CA . GLU A 1 83 ? -9.894 -5.586 10.232 1.00 92.25 83 GLU A CA 1
ATOM 671 C C . GLU A 1 83 ? -10.135 -4.289 9.454 1.00 92.25 83 GLU A C 1
ATOM 673 O O . GLU A 1 83 ? -11.263 -4.014 9.041 1.00 92.25 83 GLU A O 1
ATOM 678 N N . TYR A 1 84 ? -9.069 -3.529 9.197 1.00 91.62 84 TYR A N 1
ATOM 679 C CA . TYR A 1 84 ? -9.122 -2.289 8.432 1.00 91.62 84 TYR A CA 1
ATOM 680 C C . TYR A 1 84 ? -9.594 -2.539 6.996 1.00 91.62 84 TYR A C 1
ATOM 682 O O . TYR A 1 84 ? -10.536 -1.897 6.537 1.00 91.62 84 TYR A O 1
ATOM 690 N N . VAL A 1 85 ? -8.998 -3.514 6.300 1.00 90.62 85 VAL A N 1
ATOM 691 C CA . VAL A 1 85 ? -9.384 -3.874 4.925 1.00 90.62 85 VAL A CA 1
ATOM 692 C C . VAL A 1 85 ? -10.819 -4.401 4.878 1.00 90.62 85 VAL A C 1
ATOM 694 O O . VAL A 1 85 ? -11.548 -4.105 3.938 1.00 90.62 85 VAL A O 1
ATOM 697 N N . ARG A 1 86 ? -11.281 -5.124 5.905 1.00 91.44 86 ARG A N 1
ATOM 698 C CA . ARG A 1 86 ? -12.686 -5.556 5.984 1.00 91.44 86 ARG A CA 1
ATOM 699 C C . ARG A 1 86 ? -13.649 -4.378 6.148 1.00 91.44 86 ARG A C 1
ATOM 701 O O . ARG A 1 86 ? -14.731 -4.410 5.567 1.00 91.44 86 ARG A O 1
ATOM 708 N N . LYS A 1 87 ? -13.270 -3.361 6.930 1.00 90.12 87 LYS A N 1
ATOM 709 C CA . LYS A 1 87 ? -14.053 -2.128 7.106 1.00 90.12 87 LYS A CA 1
ATOM 710 C C . LYS A 1 87 ? -14.060 -1.276 5.829 1.00 90.12 87 LYS A C 1
ATOM 712 O O . LYS A 1 87 ? -15.083 -0.680 5.503 1.00 90.12 87 LYS A O 1
ATOM 717 N N . TYR A 1 88 ? -12.954 -1.279 5.085 1.00 87.19 88 TYR A N 1
ATOM 718 C CA . TYR A 1 88 ? -12.735 -0.463 3.889 1.00 87.19 88 TYR A CA 1
ATOM 719 C C . TYR A 1 88 ? -12.304 -1.310 2.676 1.00 87.19 88 TYR A C 1
ATOM 721 O O . TYR A 1 88 ? -11.171 -1.185 2.220 1.00 87.19 88 TYR A O 1
ATOM 729 N N . PRO A 1 89 ? -13.177 -2.169 2.115 1.00 77.50 89 PRO A N 1
ATOM 730 C CA . PRO A 1 89 ? -12.765 -3.195 1.150 1.00 77.50 89 PRO A CA 1
ATOM 731 C C . PRO A 1 89 ? -12.259 -2.656 -0.193 1.00 77.50 89 PRO A C 1
ATOM 733 O O . PRO A 1 89 ? -11.503 -3.356 -0.855 1.00 77.50 89 PRO A O 1
ATOM 736 N N . THR A 1 90 ? -12.628 -1.430 -0.578 1.00 65.94 90 THR A N 1
ATOM 737 C CA . THR A 1 90 ? -12.100 -0.697 -1.745 1.00 65.94 90 THR A CA 1
ATOM 738 C C . THR A 1 90 ? -12.703 0.714 -1.763 1.00 65.94 90 THR A C 1
ATOM 740 O O . THR A 1 90 ? -13.802 0.898 -2.291 1.00 65.94 90 THR A O 1
ATOM 743 N N . HIS A 1 91 ? -12.013 1.701 -1.185 1.00 55.00 91 HIS A N 1
ATOM 744 C CA . HIS A 1 91 ? -12.265 3.129 -1.444 1.00 55.00 91 HIS A CA 1
ATOM 745 C C . HIS A 1 91 ? -11.315 3.659 -2.522 1.00 55.00 91 HIS A C 1
ATOM 747 O O . HIS A 1 91 ? -10.121 3.291 -2.490 1.00 55.00 91 HIS A O 1
#